Protein AF-A0A803NI85-F1 (afdb_monomer_lite)

Structure (mmCIF, N/CA/C/O backbone):
data_AF-A0A803NI85-F1
#
_entry.id   AF-A0A803NI85-F1
#
loop_
_atom_site.group_PDB
_atom_site.id
_atom_site.type_symbol
_atom_site.label_atom_id
_atom_site.label_alt_id
_atom_site.label_comp_id
_atom_site.label_asym_id
_atom_site.label_entity_id
_atom_site.label_seq_id
_atom_site.pdbx_PDB_ins_code
_atom_site.Cartn_x
_atom_site.Cartn_y
_atom_site.Cartn_z
_atom_site.occupancy
_atom_site.B_iso_or_equiv
_atom_site.auth_seq_id
_atom_site.auth_comp_id
_atom_site.auth_asym_id
_atom_site.auth_atom_id
_atom_site.pdbx_PDB_model_num
ATOM 1 N N . MET A 1 1 ? 15.803 -35.748 36.616 1.00 41.09 1 MET A N 1
ATOM 2 C CA . MET A 1 1 ? 15.964 -34.467 37.336 1.00 41.09 1 MET A CA 1
ATOM 3 C C . MET A 1 1 ? 15.302 -33.374 36.490 1.00 41.09 1 MET A C 1
ATOM 5 O O . MET A 1 1 ? 15.979 -32.484 36.015 1.00 41.09 1 MET A O 1
ATOM 9 N N . GLU A 1 2 ? 13.991 -33.491 36.227 1.00 35.94 2 GLU A N 1
ATOM 10 C CA . GLU A 1 2 ? 13.275 -32.650 35.236 1.00 35.94 2 GLU A CA 1
ATOM 11 C C . GLU A 1 2 ? 11.856 -32.237 35.682 1.00 35.94 2 GLU A C 1
ATOM 13 O O . GLU A 1 2 ? 11.113 -31.629 34.923 1.00 35.94 2 GLU A O 1
ATOM 18 N N . SER A 1 3 ? 11.454 -32.510 36.928 1.00 41.66 3 SER A N 1
ATOM 19 C CA . SER A 1 3 ? 10.069 -32.291 37.382 1.00 41.66 3 SER A CA 1
ATOM 20 C C . SER A 1 3 ? 9.834 -30.997 38.176 1.00 41.66 3 SER A C 1
ATOM 22 O O . SER A 1 3 ? 8.735 -30.800 38.678 1.00 41.66 3 SER A O 1
ATOM 24 N N . LEU A 1 4 ? 10.830 -30.109 38.305 1.00 40.72 4 LEU A N 1
ATOM 25 C CA . LEU A 1 4 ? 10.714 -28.868 39.100 1.00 40.72 4 LEU A CA 1
ATOM 26 C C . LEU A 1 4 ? 10.705 -27.574 38.266 1.00 40.72 4 LEU A C 1
ATOM 28 O O . LEU A 1 4 ? 10.367 -26.515 38.787 1.00 40.72 4 LEU A O 1
ATOM 32 N N . ILE A 1 5 ? 11.013 -27.645 36.968 1.00 39.47 5 ILE A N 1
ATOM 33 C CA . ILE A 1 5 ? 11.007 -26.472 36.071 1.00 39.47 5 ILE A CA 1
ATOM 34 C C . ILE A 1 5 ? 9.588 -26.191 35.533 1.00 39.47 5 ILE A C 1
ATOM 36 O O . ILE A 1 5 ? 9.234 -25.042 35.277 1.00 39.47 5 ILE A O 1
ATOM 40 N N . GLY A 1 6 ? 8.736 -27.221 35.452 1.00 38.50 6 GLY A N 1
ATOM 41 C CA . GLY A 1 6 ? 7.362 -27.112 34.947 1.00 38.50 6 GLY A CA 1
ATOM 42 C C . GLY A 1 6 ? 6.350 -26.441 35.889 1.00 38.50 6 GLY A C 1
ATOM 43 O O . GLY A 1 6 ? 5.364 -25.904 35.398 1.00 38.50 6 GLY A O 1
ATOM 44 N N . ASP A 1 7 ? 6.584 -26.425 37.209 1.00 40.12 7 ASP A N 1
ATOM 45 C CA . ASP A 1 7 ? 5.647 -25.843 38.201 1.00 40.12 7 ASP A CA 1
ATOM 46 C C . ASP A 1 7 ? 5.966 -24.373 38.554 1.00 40.12 7 ASP A C 1
ATOM 48 O O . ASP A 1 7 ? 5.108 -23.611 38.998 1.00 40.12 7 ASP A O 1
ATOM 52 N N . MET A 1 8 ? 7.205 -23.933 38.314 1.00 32.25 8 MET A N 1
ATOM 53 C CA . MET A 1 8 ? 7.635 -22.545 38.541 1.00 32.25 8 MET A CA 1
ATOM 54 C C . MET A 1 8 ? 7.229 -21.614 37.389 1.00 32.25 8 MET A C 1
ATOM 56 O O . MET A 1 8 ? 6.964 -20.435 37.611 1.00 32.25 8 MET A O 1
ATOM 60 N N . SER A 1 9 ? 7.143 -22.133 36.160 1.00 36.56 9 SER A N 1
ATOM 61 C CA . SER A 1 9 ? 6.760 -21.346 34.979 1.00 36.56 9 SER A CA 1
ATOM 62 C C . SER A 1 9 ? 5.251 -21.060 34.940 1.00 36.56 9 SER A C 1
ATOM 64 O O . SER A 1 9 ? 4.828 -19.949 34.629 1.00 36.56 9 SER A O 1
ATOM 66 N N . SER A 1 10 ? 4.427 -22.017 35.367 1.00 33.09 10 SER A N 1
ATOM 67 C CA . SER A 1 10 ? 2.965 -21.885 35.432 1.00 33.09 10 SER A CA 1
ATOM 68 C C . SER A 1 10 ? 2.487 -20.929 36.533 1.00 33.09 10 SER A C 1
ATOM 70 O O . SER A 1 10 ? 1.462 -20.271 36.360 1.00 33.09 10 SER A O 1
ATOM 72 N N . LYS A 1 11 ? 3.245 -20.767 37.626 1.00 31.42 11 LYS A N 1
ATOM 73 C CA . LYS A 1 11 ? 2.929 -19.803 38.700 1.00 31.42 11 LYS A CA 1
ATOM 74 C C . LYS A 1 11 ? 3.303 -18.357 38.359 1.00 31.42 11 LYS A C 1
ATOM 76 O O . LYS A 1 11 ? 2.566 -17.444 38.728 1.00 31.42 11 LYS A O 1
ATOM 81 N N . ILE A 1 12 ? 4.390 -18.140 37.613 1.00 35.44 12 ILE A N 1
ATOM 82 C CA . ILE A 1 12 ? 4.799 -16.795 37.164 1.00 35.44 12 ILE A CA 1
ATOM 83 C C . ILE A 1 12 ? 3.792 -16.248 36.139 1.00 35.44 12 ILE A C 1
ATOM 85 O O . ILE A 1 12 ? 3.354 -15.105 36.255 1.00 35.44 12 ILE A O 1
ATOM 89 N N . VAL A 1 13 ? 3.331 -17.098 35.212 1.00 39.50 13 VAL A N 1
ATOM 90 C CA . VAL A 1 13 ? 2.344 -16.714 34.188 1.00 39.50 13 VAL A CA 1
ATOM 91 C C . VAL A 1 13 ? 0.986 -16.350 34.799 1.00 39.50 13 VAL A C 1
ATOM 93 O O . VAL A 1 13 ? 0.325 -15.444 34.300 1.00 39.50 13 VAL A O 1
ATOM 96 N N . LEU A 1 14 ? 0.558 -17.002 35.886 1.00 31.94 14 LEU A N 1
ATOM 97 C CA . LEU A 1 14 ? -0.718 -16.681 36.540 1.00 31.94 14 LEU A CA 1
ATOM 98 C C . LEU A 1 14 ? -0.670 -15.341 37.300 1.00 31.94 14 LEU A C 1
ATOM 100 O O . LEU A 1 14 ? -1.612 -14.561 37.191 1.00 31.94 14 LEU A O 1
ATOM 104 N N . SER A 1 15 ? 0.441 -15.016 37.971 1.00 31.41 15 SER A N 1
ATOM 105 C CA . SER A 1 15 ? 0.588 -13.752 38.716 1.00 31.41 15 SER A CA 1
ATOM 106 C C . SER A 1 15 ? 0.716 -12.518 37.806 1.00 31.41 15 SER A C 1
ATOM 108 O O . SER A 1 15 ? 0.146 -11.466 38.103 1.00 31.41 15 SER A O 1
ATOM 110 N N . GLU A 1 16 ? 1.396 -12.627 36.658 1.00 38.44 16 GLU A N 1
ATOM 111 C CA . GLU A 1 16 ? 1.433 -11.537 35.666 1.00 38.44 16 GLU A CA 1
ATOM 112 C C . GLU A 1 16 ? 0.094 -11.352 34.945 1.00 38.44 16 GLU A C 1
ATOM 114 O O . GLU A 1 16 ? -0.285 -10.220 34.635 1.00 38.44 16 GLU A O 1
ATOM 119 N N . LYS A 1 17 ? -0.665 -12.436 34.740 1.00 35.78 17 LYS A N 1
ATOM 120 C CA . LYS A 1 17 ? -2.009 -12.380 34.151 1.00 35.78 17 LYS A CA 1
ATOM 121 C C . LYS A 1 17 ? -2.997 -11.642 35.060 1.00 35.78 17 LYS A C 1
ATOM 123 O O . LYS A 1 17 ? -3.832 -10.892 34.561 1.00 35.78 17 LYS A O 1
ATOM 128 N N . GLU A 1 18 ? -2.855 -11.782 36.378 1.00 36.41 18 GLU A N 1
ATOM 129 C CA . GLU A 1 18 ? -3.656 -11.044 37.362 1.00 36.41 18 GLU A CA 1
ATOM 130 C C . GLU A 1 18 ? -3.238 -9.569 37.470 1.00 36.41 18 GLU A C 1
ATOM 132 O O . GLU A 1 18 ? -4.100 -8.699 37.575 1.00 36.41 18 GLU A O 1
ATOM 137 N N . ARG A 1 19 ? -1.943 -9.244 37.335 1.00 37.72 19 ARG A N 1
ATOM 138 C CA . ARG A 1 19 ? -1.474 -7.842 37.312 1.00 37.72 19 ARG A CA 1
ATOM 139 C C . ARG A 1 19 ? -1.870 -7.101 36.035 1.00 37.72 19 ARG A C 1
ATOM 141 O O . ARG A 1 19 ? -2.205 -5.924 36.109 1.00 37.72 19 ARG A O 1
ATOM 148 N N . ALA A 1 20 ? -1.877 -7.773 34.884 1.00 40.03 20 ALA A N 1
ATOM 149 C CA . ALA A 1 20 ? -2.353 -7.186 33.632 1.00 40.03 20 ALA A CA 1
ATOM 150 C C . ALA A 1 20 ? -3.878 -6.988 33.633 1.00 40.03 20 ALA A C 1
ATOM 152 O O . ALA A 1 20 ? -4.360 -5.980 33.123 1.00 40.03 20 ALA A O 1
ATOM 153 N N . ALA A 1 21 ? -4.634 -7.897 34.259 1.00 40.31 21 ALA A N 1
ATOM 154 C CA . ALA A 1 21 ? -6.074 -7.726 34.443 1.00 40.31 21 ALA A CA 1
ATOM 155 C C . ALA A 1 21 ? -6.395 -6.547 35.377 1.00 40.31 21 ALA A C 1
ATOM 157 O O . ALA A 1 21 ? -7.302 -5.776 35.084 1.00 40.31 21 ALA A O 1
ATOM 158 N N . HIS A 1 22 ? -5.606 -6.351 36.440 1.00 34.75 22 HIS A N 1
ATOM 159 C CA . HIS A 1 22 ? -5.818 -5.266 37.402 1.00 34.75 22 HIS A CA 1
ATOM 160 C C . HIS A 1 22 ? -5.394 -3.874 36.891 1.00 34.75 22 HIS A C 1
ATOM 162 O O . HIS A 1 22 ? -5.792 -2.865 37.471 1.00 34.75 22 HIS A O 1
ATOM 168 N N . VAL A 1 23 ? -4.590 -3.806 35.820 1.00 38.66 23 VAL A N 1
ATOM 169 C CA . VAL A 1 23 ? -4.169 -2.548 35.165 1.00 38.66 23 VAL A CA 1
ATOM 170 C C . VAL A 1 23 ? -5.059 -2.193 33.960 1.00 38.66 23 VAL A C 1
ATOM 172 O O . VAL A 1 23 ? -5.030 -1.058 33.498 1.00 38.66 23 VAL A O 1
ATOM 175 N N . LEU A 1 24 ? -5.885 -3.122 33.463 1.00 38.12 24 LEU A N 1
ATOM 176 C CA . LEU A 1 24 ? -6.777 -2.892 32.313 1.00 38.12 24 LEU A CA 1
ATOM 177 C C . LEU A 1 24 ? -8.257 -2.718 32.686 1.00 38.12 24 LEU A C 1
ATOM 179 O O . LEU A 1 24 ? -9.083 -2.447 31.817 1.00 38.12 24 LEU A O 1
ATOM 183 N N . THR A 1 25 ? -8.608 -2.824 33.964 1.00 33.00 25 THR A N 1
ATOM 184 C CA . THR A 1 25 ? -9.937 -2.478 34.479 1.00 33.00 25 THR A CA 1
ATOM 185 C C . THR A 1 25 ? -10.045 -0.983 34.758 1.00 33.00 25 THR A C 1
ATOM 187 O O . THR A 1 25 ? -10.022 -0.588 35.912 1.00 33.00 25 THR A O 1
ATOM 190 N N . GLU A 1 26 ? -10.118 -0.165 33.709 1.00 35.69 26 GLU A N 1
ATOM 191 C CA . GLU A 1 26 ? -10.858 1.112 33.693 1.00 35.69 26 GLU A CA 1
ATOM 192 C C . GLU A 1 26 ? -10.666 1.790 32.331 1.00 35.69 26 GLU A C 1
ATOM 194 O O . GLU A 1 26 ? -9.946 2.771 32.168 1.00 35.69 26 GLU A O 1
ATOM 199 N N . THR A 1 27 ? -11.321 1.260 31.305 1.00 36.22 27 THR A N 1
ATOM 200 C CA . THR A 1 27 ? -11.738 2.103 30.186 1.00 36.22 27 THR A CA 1
ATOM 201 C C . THR A 1 27 ? -13.221 1.879 29.979 1.00 36.22 27 THR A C 1
ATOM 203 O O . THR A 1 27 ? -13.663 0.821 29.537 1.00 36.22 27 THR A O 1
ATOM 206 N N . ASP A 1 28 ? -13.994 2.878 30.402 1.00 28.98 28 ASP A N 1
ATOM 207 C CA . ASP A 1 28 ? -15.444 2.955 30.273 1.00 28.98 28 ASP A CA 1
ATOM 208 C C . ASP A 1 28 ? -15.858 2.842 28.797 1.00 28.98 28 ASP A C 1
ATOM 210 O O . ASP A 1 28 ? -16.045 3.831 28.086 1.00 28.98 28 ASP A O 1
ATOM 214 N N . LEU A 1 29 ? -16.040 1.610 28.322 1.00 41.50 29 LEU A N 1
ATOM 215 C CA . LEU A 1 29 ? -16.715 1.325 27.064 1.00 41.50 29 LEU A CA 1
ATOM 216 C C . LEU A 1 29 ? -18.214 1.589 27.255 1.00 41.50 29 LEU A C 1
ATOM 218 O O . LEU A 1 29 ? -19.007 0.680 27.501 1.00 41.50 29 LEU A O 1
ATOM 222 N N . ARG A 1 30 ? -18.631 2.855 27.131 1.00 32.91 30 ARG A N 1
ATOM 223 C CA . ARG A 1 30 ? -20.049 3.190 26.945 1.00 32.91 30 ARG A CA 1
ATOM 224 C C . ARG A 1 30 ? -20.471 2.774 25.539 1.00 32.91 30 ARG A C 1
ATOM 226 O O . ARG A 1 30 ? -20.326 3.520 24.575 1.00 32.91 30 ARG A O 1
ATOM 233 N N . ALA A 1 31 ? -20.999 1.559 25.446 1.00 35.50 31 ALA A N 1
ATOM 234 C CA . ALA A 1 31 ? -21.615 1.022 24.246 1.00 35.50 31 ALA A CA 1
ATOM 235 C C . ALA A 1 31 ? -22.803 1.902 23.813 1.00 35.50 31 ALA A C 1
ATOM 237 O O . ALA A 1 31 ? -23.819 1.988 24.503 1.00 35.50 31 ALA A O 1
ATOM 238 N N . SER A 1 32 ? -22.676 2.550 22.654 1.00 32.78 32 SER A N 1
ATOM 239 C CA . SER A 1 32 ? -23.809 3.103 21.911 1.00 32.78 32 SER A CA 1
ATOM 240 C C . SER A 1 32 ? -24.375 2.003 21.013 1.00 32.78 32 SER A C 1
ATOM 242 O O . SER A 1 32 ? -23.626 1.242 20.402 1.00 32.78 32 SER A O 1
ATOM 244 N N . SER A 1 33 ? -25.700 1.885 20.985 1.00 34.19 33 SER A N 1
ATOM 245 C CA . SER A 1 33 ? -26.505 0.727 20.581 1.00 34.19 33 SER A CA 1
ATOM 246 C C . SER A 1 33 ? -26.430 0.351 19.092 1.00 34.19 33 SER A C 1
ATOM 248 O O . SER A 1 33 ? -27.426 0.404 18.370 1.00 34.19 33 SER A O 1
ATOM 250 N N . THR A 1 34 ? -25.272 -0.088 18.618 1.00 39.38 34 THR A N 1
ATOM 251 C CA . THR A 1 34 ? -25.132 -0.726 17.303 1.00 39.38 34 THR A CA 1
ATOM 252 C C . THR A 1 34 ? -24.187 -1.910 17.455 1.00 39.38 34 THR A C 1
ATOM 254 O O . THR A 1 34 ? -23.198 -1.803 18.168 1.00 39.38 34 THR A O 1
ATOM 257 N N . HIS A 1 35 ? -24.541 -3.052 16.861 1.00 40.69 35 HIS A N 1
ATOM 258 C CA . HIS A 1 35 ? -23.903 -4.371 16.999 1.00 40.69 35 HIS A CA 1
ATOM 259 C C . HIS A 1 35 ? -22.441 -4.399 16.484 1.00 40.69 35 HIS A C 1
ATOM 261 O O . HIS A 1 35 ? -22.120 -5.073 15.510 1.00 40.69 35 HIS A O 1
ATOM 267 N N . SER A 1 36 ? -21.538 -3.662 17.125 1.00 51.44 36 SER A N 1
ATOM 268 C CA . SER A 1 36 ? -20.104 -3.686 16.844 1.00 51.44 36 SER A CA 1
ATOM 269 C C . SER A 1 36 ? -19.448 -4.714 17.762 1.00 51.44 36 SER A C 1
ATOM 271 O O . SER A 1 36 ? -19.388 -4.523 18.976 1.00 51.44 36 SER A O 1
ATOM 273 N N . GLN A 1 37 ? -19.002 -5.837 17.197 1.00 56.56 37 GLN A N 1
ATOM 274 C CA . GLN A 1 37 ? -18.227 -6.840 17.932 1.00 56.56 37 GLN A CA 1
ATOM 275 C C . GLN A 1 37 ? -16.770 -6.370 18.009 1.00 56.56 37 GLN A C 1
ATOM 277 O O . GLN A 1 37 ? -16.134 -6.156 16.980 1.00 56.56 37 GLN A O 1
ATOM 282 N N . PHE A 1 38 ? -16.253 -6.192 19.224 1.00 57.34 38 PHE A N 1
ATOM 283 C CA . PHE A 1 38 ? -14.862 -5.811 19.468 1.00 57.34 38 PHE A CA 1
ATOM 284 C C . PHE A 1 38 ? -14.028 -7.054 19.795 1.00 57.34 38 PHE A C 1
ATOM 286 O O . PHE A 1 38 ? -14.433 -7.871 20.622 1.00 57.34 38 PHE A O 1
ATOM 293 N N . PHE A 1 39 ? -12.847 -7.177 19.185 1.00 61.94 39 PHE A N 1
ATOM 294 C CA . PHE A 1 39 ? -11.887 -8.245 19.474 1.00 61.94 39 PHE A CA 1
ATOM 295 C C . PHE A 1 39 ? -10.630 -7.659 20.121 1.00 61.94 39 PHE A C 1
ATOM 297 O O . PHE A 1 39 ? -10.035 -6.718 19.600 1.00 61.94 39 PHE A O 1
ATOM 304 N N . LEU A 1 40 ? -10.210 -8.231 21.252 1.00 59.03 40 LEU A N 1
ATOM 305 C CA . LEU A 1 40 ? -8.928 -7.913 21.876 1.00 59.03 40 LEU A CA 1
ATOM 306 C C . LEU A 1 40 ? -7.857 -8.848 21.318 1.00 59.03 40 LEU A C 1
ATOM 308 O O . LEU A 1 40 ? -7.979 -10.069 21.404 1.00 59.03 40 LEU A O 1
ATOM 312 N N . VAL A 1 41 ? -6.803 -8.265 20.756 1.00 63.31 41 VAL A N 1
ATOM 313 C CA . VAL A 1 41 ? -5.688 -9.002 20.158 1.00 63.31 41 VAL A CA 1
ATOM 314 C C . VAL A 1 41 ? -4.464 -8.860 21.054 1.00 63.31 41 VAL A C 1
ATOM 316 O O . VAL A 1 41 ? -4.129 -7.760 21.499 1.00 63.31 41 VAL A O 1
ATOM 319 N N . ALA A 1 42 ? -3.771 -9.972 21.305 1.00 71.00 42 ALA A N 1
ATOM 320 C CA . ALA A 1 42 ? -2.502 -9.957 22.018 1.00 71.00 42 ALA A CA 1
ATOM 321 C C . ALA A 1 42 ? -1.469 -9.076 21.293 1.00 71.00 42 ALA A C 1
ATOM 323 O O . ALA A 1 42 ? -1.366 -9.079 20.066 1.00 71.00 42 ALA A O 1
ATOM 324 N N . ARG A 1 43 ? -0.641 -8.351 22.054 1.00 66.81 43 ARG A N 1
ATOM 325 C CA . ARG A 1 43 ? 0.367 -7.429 21.498 1.00 66.81 43 ARG A CA 1
ATOM 326 C C . ARG A 1 43 ? 1.294 -8.101 20.475 1.00 66.81 43 ARG A C 1
ATOM 328 O O . ARG A 1 43 ? 1.671 -7.465 19.497 1.00 66.81 43 ARG A O 1
ATOM 335 N N . CYS A 1 44 ? 1.626 -9.372 20.696 1.00 65.38 44 CYS A N 1
ATOM 336 C CA . CYS A 1 44 ? 2.508 -10.173 19.846 1.00 65.38 44 CYS A CA 1
ATOM 337 C C . CYS A 1 44 ? 1.892 -10.495 18.473 1.00 65.38 44 CYS A C 1
ATOM 339 O O . CYS A 1 44 ? 2.614 -10.619 17.492 1.00 65.38 44 CYS A O 1
ATOM 341 N N . ASP A 1 45 ? 0.563 -10.589 18.394 1.00 74.12 45 ASP A N 1
ATOM 342 C CA . ASP A 1 45 ? -0.173 -10.916 17.168 1.00 74.12 45 ASP A CA 1
ATOM 343 C C . ASP A 1 45 ? -0.595 -9.678 16.371 1.00 74.12 45 ASP A C 1
ATOM 345 O O . ASP A 1 45 ? -1.006 -9.786 15.216 1.00 74.12 45 ASP A O 1
ATOM 349 N N . LYS A 1 46 ? -0.471 -8.490 16.971 1.00 74.81 46 LYS A N 1
ATOM 350 C CA . LYS A 1 46 ? -0.917 -7.227 16.383 1.00 74.81 46 LYS A CA 1
ATOM 351 C C . LYS A 1 46 ? -0.248 -6.930 15.041 1.00 74.81 46 LYS A C 1
ATOM 353 O O . LYS A 1 46 ? -0.940 -6.560 14.103 1.00 74.81 46 LYS A O 1
ATOM 358 N N . LEU A 1 47 ? 1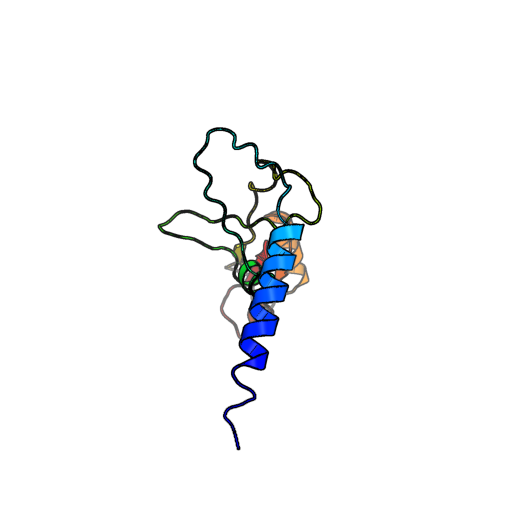.072 -7.107 14.944 1.00 78.31 47 LEU A N 1
ATOM 359 C CA . LEU A 1 47 ? 1.810 -6.849 13.700 1.00 78.31 47 LEU A CA 1
ATOM 360 C C . LEU A 1 47 ? 1.337 -7.769 12.576 1.00 78.31 47 LEU A C 1
ATOM 362 O O . LEU A 1 47 ? 1.016 -7.294 11.497 1.00 78.31 47 LEU A O 1
ATOM 366 N N . ARG A 1 48 ? 1.184 -9.064 12.869 1.00 79.75 48 ARG A N 1
ATOM 367 C CA . ARG A 1 48 ? 0.706 -10.052 11.898 1.00 79.75 48 ARG A CA 1
ATOM 368 C C . ARG A 1 48 ? -0.702 -9.738 11.393 1.00 79.75 48 ARG A C 1
ATOM 370 O O . ARG A 1 48 ? -0.989 -9.951 10.220 1.00 79.75 48 ARG A O 1
ATOM 377 N N . LEU A 1 49 ? -1.580 -9.243 12.267 1.00 80.25 49 LEU A N 1
ATOM 378 C CA . LEU A 1 49 ? -2.911 -8.809 11.849 1.00 80.25 49 LEU A CA 1
ATOM 379 C C . LEU A 1 49 ? -2.855 -7.541 10.992 1.00 80.25 49 LEU A C 1
ATOM 381 O O . LEU A 1 49 ? -3.478 -7.516 9.942 1.00 80.25 49 LEU A O 1
ATOM 385 N N . LEU A 1 50 ? -2.093 -6.519 11.379 1.00 78.75 50 LEU A N 1
ATOM 386 C CA . LEU A 1 50 ? -1.996 -5.279 10.595 1.00 78.75 50 LEU A CA 1
ATOM 387 C C . LEU A 1 50 ? -1.314 -5.495 9.228 1.00 78.75 50 LEU A C 1
ATOM 389 O O . LEU A 1 50 ? -1.703 -4.911 8.219 1.00 78.75 50 LEU A O 1
ATOM 393 N N . GLU A 1 51 ? -0.312 -6.371 9.159 1.00 79.25 51 GLU A N 1
ATOM 394 C CA . GLU A 1 51 ? 0.364 -6.704 7.901 1.00 79.25 51 GLU A CA 1
ATOM 395 C C . GLU A 1 51 ? -0.538 -7.478 6.932 1.00 79.25 51 GLU A C 1
ATOM 397 O O . GLU A 1 51 ? -0.410 -7.295 5.722 1.00 79.25 51 GLU A O 1
ATOM 402 N N . GLY A 1 52 ? -1.452 -8.304 7.453 1.00 81.62 52 GLY A N 1
ATOM 403 C CA . GLY A 1 52 ? -2.347 -9.154 6.664 1.00 81.62 52 GLY A CA 1
ATOM 404 C C . GLY A 1 52 ? -3.638 -8.491 6.175 1.00 81.62 52 GLY A C 1
ATOM 405 O O . GLY A 1 52 ? -4.493 -9.185 5.629 1.00 81.62 52 GLY A O 1
ATOM 406 N N . GLU A 1 53 ? -3.807 -7.182 6.368 1.00 79.06 53 GLU A N 1
ATOM 407 C CA . GLU A 1 53 ? -4.952 -6.450 5.820 1.00 79.06 53 GLU A CA 1
ATOM 408 C C . GLU A 1 53 ? -4.999 -6.508 4.278 1.00 79.06 53 GLU A C 1
ATOM 410 O O . GLU A 1 53 ?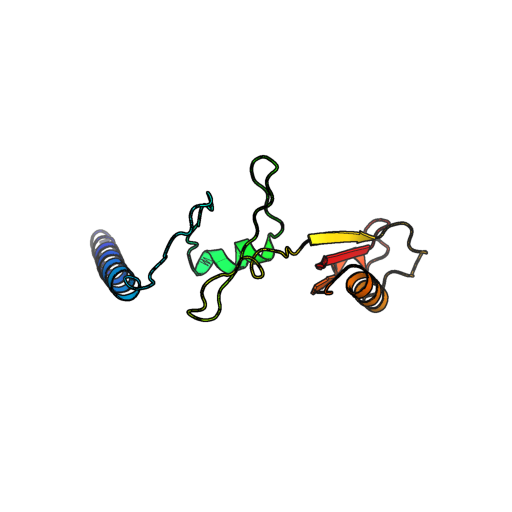 -3.951 -6.488 3.619 1.00 79.06 53 GLU A O 1
ATOM 415 N N . PRO A 1 54 ? -6.201 -6.560 3.672 1.00 85.62 54 PRO A N 1
ATOM 416 C CA . PRO A 1 54 ? -7.525 -6.488 4.299 1.00 85.62 54 PRO A CA 1
ATOM 417 C C . PRO A 1 54 ? -8.053 -7.849 4.784 1.00 85.62 54 PRO A C 1
ATOM 419 O O . PRO A 1 54 ? -7.959 -8.862 4.088 1.00 85.62 54 PRO A O 1
ATOM 422 N N . TRP A 1 55 ? -8.712 -7.862 5.946 1.00 84.50 55 TRP A N 1
ATOM 423 C CA . TRP A 1 55 ? -9.380 -9.056 6.471 1.00 84.50 55 TRP A CA 1
ATOM 424 C C . TRP A 1 55 ? -10.860 -9.065 6.113 1.00 84.50 55 TRP A C 1
ATOM 426 O O . TRP A 1 55 ? -11.544 -8.045 6.179 1.00 84.50 55 TRP A O 1
ATOM 436 N N . HIS A 1 56 ? -11.382 -10.241 5.786 1.00 82.25 56 HIS A N 1
ATOM 437 C CA . HIS A 1 56 ? -12.811 -10.444 5.606 1.00 82.25 56 HIS A CA 1
ATOM 438 C C . HIS A 1 56 ? -13.255 -11.702 6.344 1.00 82.25 56 HIS A C 1
ATOM 440 O O . HIS A 1 56 ? -12.521 -12.686 6.433 1.00 82.25 56 HIS A O 1
ATOM 446 N N . TYR A 1 57 ? -14.480 -11.679 6.850 1.00 82.31 57 TYR A N 1
ATOM 447 C CA . TYR A 1 57 ? -15.140 -12.847 7.412 1.00 82.31 57 TYR A CA 1
ATOM 448 C C . TYR A 1 57 ? -16.582 -12.876 6.926 1.00 82.31 57 TYR A C 1
ATOM 450 O O . TYR A 1 57 ? -17.310 -11.899 7.075 1.00 82.31 57 TYR A O 1
ATOM 458 N N . ASN A 1 58 ? -16.999 -13.993 6.329 1.00 87.31 58 ASN A N 1
ATOM 459 C CA . ASN A 1 58 ? -18.362 -14.174 5.825 1.00 87.31 58 ASN A CA 1
ATOM 460 C C . ASN A 1 58 ? -18.836 -13.034 4.891 1.00 87.31 58 ASN A C 1
ATOM 462 O O . ASN A 1 58 ? -19.945 -12.531 5.031 1.00 87.31 58 ASN A O 1
ATOM 466 N N . ASN A 1 59 ? -17.977 -12.596 3.962 1.00 82.81 59 ASN A N 1
ATOM 467 C CA . ASN A 1 59 ? -18.203 -11.457 3.052 1.00 82.81 59 ASN A CA 1
ATOM 468 C C . ASN A 1 59 ? -18.349 -10.078 3.724 1.00 82.81 59 ASN A C 1
ATOM 470 O O . ASN A 1 59 ? -18.656 -9.103 3.041 1.00 82.81 59 ASN A O 1
ATOM 474 N N . TYR A 1 60 ? -18.089 -9.968 5.027 1.00 81.50 60 TYR A N 1
ATOM 475 C CA . TYR A 1 60 ? -17.983 -8.690 5.725 1.00 81.50 60 TYR A CA 1
ATOM 476 C C . TYR A 1 60 ? -16.516 -8.289 5.851 1.00 81.50 60 TYR A C 1
ATOM 478 O O . TYR A 1 60 ? -15.679 -9.090 6.275 1.00 81.50 60 TYR A O 1
ATOM 486 N N . LEU A 1 61 ? -16.210 -7.047 5.476 1.00 83.50 61 LEU A N 1
ATOM 487 C CA . LEU A 1 61 ? -14.893 -6.452 5.669 1.00 83.50 61 LEU A CA 1
ATOM 488 C C . LEU A 1 61 ? -14.676 -6.167 7.158 1.00 83.50 61 LEU A C 1
ATOM 490 O O . LEU A 1 61 ? -15.548 -5.599 7.818 1.00 83.50 61 LEU A O 1
ATOM 494 N N . ILE A 1 62 ? -13.512 -6.547 7.673 1.00 83.88 62 ILE A N 1
ATOM 495 C CA . ILE A 1 62 ? -13.098 -6.238 9.038 1.00 83.88 62 ILE A CA 1
ATOM 496 C C . ILE A 1 62 ? -12.119 -5.070 8.971 1.00 83.88 62 ILE A C 1
ATOM 498 O O . ILE A 1 62 ? -11.051 -5.190 8.373 1.00 83.88 62 ILE A O 1
ATOM 502 N N . VAL A 1 63 ? -12.484 -3.956 9.602 1.00 82.62 63 VAL A N 1
ATOM 503 C CA . VAL A 1 63 ? -11.601 -2.798 9.772 1.00 82.62 63 VAL A CA 1
ATOM 504 C C . VAL A 1 63 ? -10.893 -2.927 11.113 1.00 82.62 63 VAL A C 1
ATOM 506 O O . VAL A 1 63 ? -11.548 -3.059 12.150 1.00 82.62 63 VAL A O 1
ATOM 509 N N . LEU A 1 64 ? -9.561 -2.915 11.100 1.00 79.38 64 LEU A N 1
ATOM 510 C CA . LEU A 1 64 ? -8.764 -2.930 12.319 1.00 79.38 64 LEU A CA 1
ATOM 511 C C . LEU A 1 64 ? -8.301 -1.508 12.621 1.00 79.38 64 LEU A C 1
ATOM 513 O O . LEU A 1 64 ? -7.735 -0.825 11.777 1.00 79.38 64 LEU A O 1
ATOM 517 N N . HIS A 1 65 ? -8.510 -1.074 13.859 1.00 78.56 65 HIS A N 1
ATOM 518 C CA . HIS A 1 65 ? -7.983 0.191 14.347 1.00 78.56 65 HIS A CA 1
ATOM 519 C C . HIS A 1 65 ? -7.088 -0.067 15.553 1.00 78.56 65 HIS A C 1
ATOM 521 O O . HIS A 1 65 ? -7.454 -0.776 16.492 1.00 78.56 65 HIS A O 1
ATOM 527 N N . SER A 1 66 ? -5.891 0.511 15.520 1.00 74.44 66 SER A N 1
ATOM 528 C CA . SER A 1 66 ? -4.921 0.448 16.604 1.00 74.44 66 SER A CA 1
ATOM 529 C C . SER A 1 66 ? -4.868 1.809 17.308 1.00 74.44 66 SER A C 1
ATOM 531 O O . SER A 1 66 ? -4.072 2.654 16.892 1.00 74.44 66 SER A O 1
ATOM 533 N N . PRO A 1 67 ? -5.633 2.025 18.390 1.00 70.38 67 PRO A N 1
ATOM 534 C CA . PRO A 1 67 ? -5.587 3.290 19.108 1.00 70.38 67 PRO A CA 1
ATOM 535 C C . PRO A 1 67 ? -4.216 3.467 19.778 1.00 70.38 67 PRO A C 1
ATOM 537 O O . PRO A 1 67 ? -3.728 2.585 20.489 1.00 70.38 67 PRO A O 1
ATOM 540 N N . THR A 1 68 ? -3.570 4.606 19.522 1.00 67.50 68 THR A N 1
ATOM 541 C CA . THR A 1 68 ? -2.243 4.950 20.073 1.00 67.50 68 THR A CA 1
ATOM 542 C C . THR A 1 68 ? -2.343 5.596 21.463 1.00 67.50 68 THR A C 1
ATOM 544 O O . THR A 1 68 ? -1.375 5.606 22.220 1.00 67.50 68 THR A O 1
ATOM 547 N N . VAL A 1 69 ? -3.521 6.120 21.816 1.00 68.00 69 VAL A N 1
ATOM 548 C CA . VAL A 1 69 ? -3.832 6.828 23.070 1.00 68.00 69 VAL A CA 1
ATOM 549 C C . VAL A 1 69 ? -5.158 6.279 23.617 1.00 68.00 69 VAL A C 1
ATOM 551 O O . VAL A 1 69 ? -5.890 5.618 22.883 1.00 68.00 69 VAL A O 1
ATOM 554 N N . LEU A 1 70 ? -5.490 6.574 24.879 1.00 63.91 70 LEU A N 1
ATOM 555 C CA . LEU A 1 70 ? -6.839 6.478 25.473 1.00 63.91 70 LEU A CA 1
ATOM 556 C C . LEU A 1 70 ? -7.855 7.400 24.756 1.00 63.91 70 LEU A C 1
ATOM 558 O O . LEU A 1 70 ? -8.547 8.201 25.376 1.00 63.91 70 LEU A O 1
ATOM 562 N N . HIS A 1 71 ? -7.895 7.352 23.429 1.00 65.19 71 HIS A N 1
ATOM 563 C CA . HIS A 1 71 ? -8.887 8.026 22.618 1.00 65.19 71 HIS A CA 1
ATOM 564 C C . HIS A 1 71 ? -10.047 7.059 22.395 1.00 65.19 71 HIS A C 1
ATOM 566 O O . HIS A 1 71 ? -9.842 5.878 22.106 1.00 65.19 71 HIS A O 1
ATOM 572 N N . ASN A 1 72 ? -11.271 7.563 22.521 1.00 69.69 72 ASN A N 1
ATOM 573 C CA . ASN A 1 72 ? -12.448 6.791 22.155 1.00 69.69 72 ASN A CA 1
ATOM 574 C C . ASN A 1 72 ? -12.439 6.574 20.644 1.00 69.69 72 ASN A C 1
ATOM 576 O O . ASN A 1 72 ? -12.385 7.544 19.891 1.00 69.69 72 ASN A O 1
ATOM 580 N N . VAL A 1 73 ? -12.492 5.316 20.214 1.00 73.19 73 VAL A N 1
ATOM 581 C CA . VAL A 1 73 ? -12.599 4.973 18.793 1.00 73.19 73 VAL A CA 1
ATOM 582 C C . VAL A 1 73 ? -13.914 5.539 18.266 1.00 73.19 73 VAL A C 1
ATOM 584 O O . VAL A 1 73 ? -14.998 5.184 18.738 1.00 73.19 73 VAL A O 1
ATOM 587 N N . SER A 1 74 ? -13.802 6.461 17.324 1.00 77.12 74 SER A N 1
ATOM 588 C CA . SER A 1 74 ? -14.913 7.101 16.636 1.00 77.12 74 SER A CA 1
ATOM 589 C C . SER A 1 74 ? -15.283 6.313 15.372 1.00 77.12 74 SER A C 1
ATOM 591 O O . SER A 1 74 ? -14.605 5.355 14.996 1.00 77.12 74 SER A O 1
ATOM 593 N N . LYS A 1 75 ? -16.393 6.657 14.710 1.00 74.25 75 LYS A N 1
ATOM 594 C CA . LYS A 1 75 ? -16.762 5.974 13.452 1.00 74.25 75 LYS A CA 1
ATOM 595 C C . LYS A 1 75 ? -15.814 6.361 12.321 1.00 74.25 75 LYS A C 1
ATOM 597 O O . LYS A 1 75 ? -15.581 5.575 11.411 1.00 74.25 75 LYS A O 1
ATOM 602 N N . GLU A 1 76 ? -15.277 7.564 12.408 1.00 77.19 76 GLU A N 1
ATOM 603 C CA . GLU A 1 76 ? -14.306 8.156 11.508 1.00 77.19 76 GLU A CA 1
ATOM 604 C C . GLU A 1 76 ? -12.994 7.353 11.519 1.00 77.19 76 GLU A C 1
ATOM 606 O O . GLU A 1 76 ? -12.396 7.157 10.464 1.00 77.19 76 GLU A O 1
ATOM 611 N N . ASP A 1 77 ? -12.626 6.787 12.674 1.00 75.00 77 ASP A N 1
ATOM 612 C CA . ASP A 1 77 ? -11.452 5.919 12.849 1.00 75.00 77 ASP A CA 1
ATOM 613 C C . ASP A 1 77 ? -11.606 4.525 12.207 1.00 75.00 77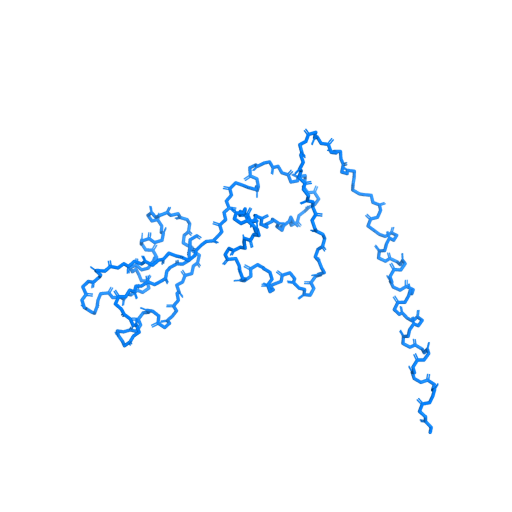 ASP A C 1
ATOM 615 O O . ASP A 1 77 ? -10.620 3.801 12.058 1.00 75.00 77 ASP A O 1
ATOM 619 N N . LEU A 1 78 ? -12.838 4.137 11.849 1.00 80.00 78 LEU A N 1
ATOM 620 C CA . LEU A 1 78 ? -13.204 2.828 11.288 1.00 80.00 78 LEU A CA 1
ATOM 621 C C . LEU A 1 78 ? -13.736 2.922 9.847 1.00 80.00 78 LEU A C 1
ATOM 623 O O . LEU A 1 78 ? -14.398 2.001 9.369 1.00 80.00 78 LEU A O 1
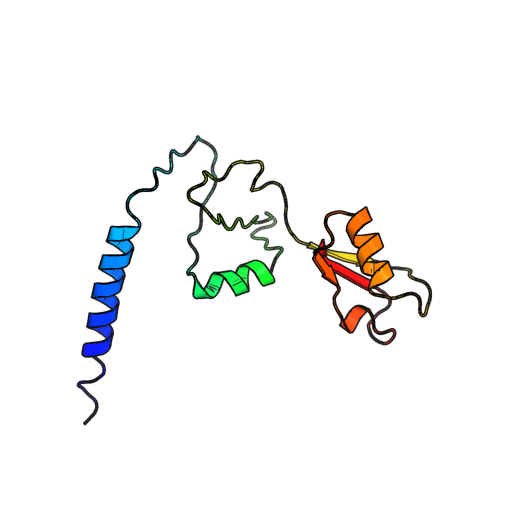ATOM 627 N N . ASN A 1 79 ? -13.484 4.038 9.161 1.00 84.31 79 ASN A N 1
ATOM 628 C CA . ASN A 1 79 ? -14.004 4.286 7.814 1.00 84.31 79 ASN A CA 1
ATOM 629 C C . ASN A 1 79 ? -13.002 3.967 6.688 1.00 84.31 79 ASN A C 1
ATOM 631 O O . ASN A 1 79 ? -13.353 4.022 5.512 1.00 84.31 79 ASN A O 1
ATOM 635 N N . THR A 1 80 ? -11.753 3.651 7.026 1.00 83.56 80 THR A N 1
ATOM 636 C CA . THR A 1 80 ? -10.693 3.351 6.057 1.00 83.56 80 THR A CA 1
ATOM 637 C C . THR A 1 80 ? -10.151 1.942 6.266 1.00 83.56 80 THR A C 1
ATOM 639 O O . THR A 1 80 ? -10.190 1.398 7.367 1.00 83.56 80 THR A O 1
ATOM 642 N N . VAL A 1 81 ? -9.667 1.324 5.190 1.00 87.69 81 VAL A N 1
ATOM 643 C CA . VAL A 1 81 ? -8.980 0.030 5.223 1.00 87.69 81 VAL A CA 1
ATOM 644 C C . VAL A 1 81 ? -7.850 0.055 4.207 1.00 87.69 81 VAL A C 1
ATOM 646 O O . VAL A 1 81 ? -8.001 0.648 3.140 1.00 87.69 81 VAL A O 1
ATOM 649 N N . GLN A 1 82 ? -6.748 -0.612 4.526 1.00 89.00 82 GLN A N 1
ATOM 650 C CA . GLN A 1 82 ? -5.634 -0.757 3.603 1.00 89.00 82 GLN A CA 1
ATOM 651 C C . GLN A 1 82 ? -5.890 -1.929 2.658 1.00 89.00 82 GLN A C 1
ATOM 653 O O . GLN A 1 82 ? -6.248 -3.028 3.095 1.00 89.00 82 GLN A O 1
ATOM 658 N N . ILE A 1 83 ? -5.701 -1.715 1.359 1.00 90.88 83 ILE A N 1
ATOM 659 C CA . ILE A 1 83 ? -5.926 -2.734 0.333 1.00 90.88 83 ILE A CA 1
ATOM 660 C C . ILE A 1 83 ? -4.789 -2.781 -0.684 1.00 90.88 83 ILE A C 1
ATOM 662 O O . ILE A 1 83 ? -4.174 -1.780 -1.042 1.00 90.88 83 ILE A O 1
ATOM 666 N N . TRP A 1 84 ? -4.541 -3.976 -1.214 1.00 92.25 84 TRP A N 1
ATOM 667 C CA . TRP A 1 84 ? -3.652 -4.157 -2.356 1.00 92.25 84 TRP A CA 1
ATOM 668 C C . TRP A 1 84 ? -4.424 -3.984 -3.663 1.00 92.25 84 TRP A C 1
ATOM 670 O O . TRP A 1 84 ? -5.316 -4.770 -3.984 1.00 92.25 84 TRP A O 1
ATOM 680 N N . VAL A 1 85 ? -4.029 -2.997 -4.459 1.00 93.25 85 VAL A N 1
ATOM 681 C CA . VAL A 1 85 ? -4.593 -2.702 -5.776 1.00 93.25 85 VAL A CA 1
ATOM 682 C C . VAL A 1 85 ? -3.631 -3.156 -6.868 1.00 93.25 85 VAL A C 1
ATOM 684 O O . VAL A 1 85 ? -2.425 -2.912 -6.811 1.00 93.25 85 VAL A O 1
ATOM 687 N N . GLN A 1 86 ? -4.162 -3.828 -7.890 1.00 93.81 86 GLN A N 1
ATOM 688 C CA . GLN A 1 86 ? -3.402 -4.224 -9.075 1.00 93.81 86 GLN A CA 1
ATOM 689 C C . GLN A 1 86 ? -3.663 -3.253 -10.226 1.00 93.81 86 GLN A C 1
ATOM 691 O O . GLN A 1 86 ? -4.788 -3.103 -10.699 1.00 93.81 86 GLN A O 1
ATOM 696 N N . VAL A 1 87 ? -2.599 -2.623 -10.711 1.00 92.81 87 VAL A N 1
ATOM 697 C CA . VAL A 1 87 ? -2.612 -1.702 -11.846 1.00 92.81 87 VAL A CA 1
ATOM 698 C C . VAL A 1 87 ? -2.165 -2.468 -13.085 1.00 92.81 87 VAL A C 1
ATOM 700 O O . VAL A 1 87 ? -1.017 -2.904 -13.193 1.00 92.81 87 VAL A O 1
ATOM 703 N N . HIS A 1 88 ? -3.093 -2.659 -14.018 1.00 91.50 88 HIS A N 1
ATOM 704 C CA . HIS A 1 88 ? -2.874 -3.421 -15.245 1.00 91.50 88 HIS A CA 1
ATOM 705 C C . HIS A 1 88 ? -2.633 -2.516 -16.454 1.00 91.50 88 HIS A C 1
ATOM 707 O O . HIS A 1 88 ? -2.923 -1.323 -16.426 1.00 91.50 88 HIS A O 1
ATOM 713 N N . ARG A 1 89 ? -2.170 -3.132 -17.554 1.00 88.38 89 ARG A N 1
ATOM 714 C CA . ARG A 1 89 ? -1.962 -2.479 -18.862 1.00 88.38 89 ARG A CA 1
ATOM 715 C C . ARG A 1 89 ? -0.950 -1.332 -18.810 1.00 88.38 89 ARG A C 1
ATOM 717 O O . ARG A 1 89 ? -1.065 -0.356 -19.545 1.00 88.38 89 ARG A O 1
ATOM 724 N N . LEU A 1 90 ? 0.049 -1.477 -17.948 1.00 87.88 90 LEU A N 1
ATOM 725 C CA . LEU A 1 90 ? 1.210 -0.606 -17.943 1.00 87.88 90 LEU A CA 1
ATOM 726 C C . LEU A 1 90 ? 2.096 -0.930 -19.157 1.00 87.88 90 LEU A C 1
ATOM 728 O O . LEU A 1 90 ? 2.269 -2.114 -19.467 1.00 87.88 90 LEU A O 1
ATOM 732 N N . PRO A 1 91 ? 2.626 0.080 -19.868 1.00 85.56 91 PRO A N 1
ATOM 733 C CA . PRO A 1 91 ? 3.611 -0.144 -20.918 1.00 85.56 91 PRO A CA 1
ATOM 734 C C . PRO A 1 91 ? 4.822 -0.946 -20.414 1.00 85.56 91 PRO A C 1
ATOM 736 O O . PRO A 1 91 ? 5.191 -0.879 -19.243 1.00 85.56 91 PRO A O 1
ATOM 739 N N . PHE A 1 92 ? 5.465 -1.696 -21.309 1.00 79.19 92 PHE A N 1
ATOM 740 C CA . PHE A 1 92 ? 6.678 -2.445 -20.973 1.00 79.19 92 PHE A CA 1
ATOM 741 C C . PHE A 1 92 ? 7.780 -1.498 -20.469 1.00 79.19 92 PHE A C 1
ATOM 743 O O . PHE A 1 92 ? 7.954 -0.417 -21.037 1.00 79.19 92 PHE A O 1
ATOM 750 N N . LEU A 1 93 ? 8.513 -1.894 -19.422 1.00 82.12 93 LEU A N 1
ATOM 751 C CA . LEU A 1 93 ? 9.549 -1.090 -18.745 1.00 82.12 93 LEU A CA 1
ATOM 752 C C . LEU A 1 93 ? 9.029 0.173 -18.041 1.00 82.12 93 LEU A C 1
ATOM 754 O O . LEU A 1 93 ? 9.826 1.011 -17.618 1.00 82.12 93 LEU A O 1
ATOM 758 N N . SER A 1 94 ? 7.711 0.341 -17.890 1.00 85.31 94 SER A N 1
ATOM 759 C CA . SER A 1 94 ? 7.150 1.499 -17.187 1.00 85.31 94 SER A CA 1
ATOM 760 C C . SER A 1 94 ? 6.943 1.258 -15.692 1.00 85.31 94 SER A C 1
ATOM 762 O O . SER A 1 94 ? 6.577 2.195 -14.973 1.00 85.31 94 SER A O 1
ATOM 764 N N . LYS A 1 95 ? 7.119 0.023 -15.204 1.00 90.19 95 LYS A N 1
ATOM 765 C CA . LYS A 1 95 ? 6.939 -0.287 -13.785 1.00 90.19 95 LYS A CA 1
ATOM 766 C C . LYS A 1 95 ? 8.070 0.349 -12.986 1.00 90.19 95 LYS A C 1
ATOM 768 O O . LYS A 1 95 ? 9.240 0.026 -13.141 1.00 90.19 95 LYS A O 1
ATOM 773 N N . SER A 1 96 ? 7.715 1.297 -12.131 1.00 93.19 96 SER A N 1
ATOM 774 C CA . SER A 1 96 ? 8.667 1.991 -11.269 1.00 93.19 96 SER A CA 1
ATOM 775 C C . SER A 1 96 ? 7.997 2.370 -9.959 1.00 93.19 96 SER A C 1
ATOM 777 O O . SER A 1 96 ? 6.782 2.574 -9.909 1.00 93.19 96 SER A O 1
ATOM 779 N N . ARG A 1 97 ? 8.792 2.525 -8.896 1.00 94.81 97 ARG A N 1
ATOM 780 C CA . ARG A 1 97 ? 8.287 3.005 -7.603 1.00 94.81 97 ARG A CA 1
ATOM 781 C C . ARG A 1 97 ? 7.677 4.405 -7.716 1.00 94.81 97 ARG A C 1
ATOM 783 O O . ARG A 1 97 ? 6.675 4.688 -7.075 1.00 94.81 97 ARG A O 1
ATOM 790 N N . ALA A 1 98 ? 8.227 5.256 -8.584 1.00 94.75 98 ALA A N 1
ATOM 791 C CA . ALA A 1 98 ? 7.671 6.580 -8.851 1.00 94.75 98 ALA A CA 1
ATOM 792 C C . ALA A 1 98 ? 6.264 6.506 -9.469 1.00 94.75 98 ALA A C 1
ATOM 794 O O . ALA A 1 98 ? 5.396 7.300 -9.113 1.00 94.75 98 ALA A O 1
ATOM 795 N N . LEU A 1 99 ? 6.025 5.548 -10.373 1.00 93.44 99 LEU A N 1
ATOM 796 C CA . LEU A 1 99 ? 4.691 5.298 -10.915 1.00 93.44 99 LEU A CA 1
ATOM 797 C C . LEU A 1 99 ? 3.754 4.711 -9.851 1.00 93.44 99 LEU A C 1
ATOM 799 O O . LEU A 1 99 ? 2.617 5.154 -9.757 1.00 93.44 99 LEU A O 1
ATOM 803 N N . ALA A 1 100 ? 4.233 3.758 -9.044 1.00 95.19 100 ALA A N 1
ATOM 804 C CA . ALA A 1 100 ? 3.463 3.168 -7.948 1.00 95.19 100 ALA A CA 1
ATOM 805 C C . ALA A 1 100 ? 2.971 4.230 -6.960 1.00 95.19 100 ALA A C 1
ATOM 807 O O . ALA A 1 100 ? 1.785 4.264 -6.657 1.00 95.19 100 ALA A O 1
ATOM 808 N N . CYS A 1 101 ? 3.868 5.127 -6.541 1.00 96.19 101 CYS A N 1
ATOM 809 C CA . CYS A 1 101 ? 3.554 6.240 -5.654 1.00 96.19 101 CYS A CA 1
ATOM 810 C C . CYS A 1 101 ? 2.487 7.154 -6.269 1.00 96.19 101 CYS A C 1
ATOM 812 O O . CYS A 1 101 ? 1.422 7.320 -5.689 1.00 96.19 101 CYS A O 1
ATOM 814 N N . LYS A 1 102 ? 2.702 7.637 -7.503 1.00 95.81 102 LYS A N 1
ATOM 815 C CA . LYS A 1 102 ? 1.734 8.510 -8.191 1.00 95.81 102 LYS A CA 1
ATOM 816 C C . LYS A 1 102 ? 0.356 7.872 -8.345 1.00 95.81 102 LYS A C 1
ATOM 818 O O . LYS A 1 102 ? -0.651 8.539 -8.155 1.00 95.81 102 LYS A O 1
ATOM 823 N N . VAL A 1 103 ? 0.304 6.596 -8.727 1.00 94.56 103 VAL A N 1
ATOM 824 C CA . VAL A 1 103 ? -0.972 5.887 -8.883 1.00 94.56 103 VAL A CA 1
ATOM 825 C C . VAL A 1 103 ? -1.625 5.643 -7.524 1.00 94.56 103 VAL A C 1
ATOM 827 O O . VAL A 1 103 ? -2.834 5.803 -7.411 1.00 94.56 103 VAL A O 1
ATOM 830 N N . GLY A 1 104 ? -0.840 5.303 -6.499 1.00 95.38 104 GLY A N 1
ATOM 831 C CA . GLY A 1 104 ? -1.321 5.160 -5.129 1.00 95.38 104 GLY A CA 1
ATOM 832 C C . GLY A 1 104 ? -1.954 6.449 -4.617 1.00 95.38 104 GLY A C 1
ATOM 833 O O . GLY A 1 104 ? -3.112 6.420 -4.230 1.00 95.38 104 GLY A O 1
ATOM 834 N N . GLU A 1 105 ? -1.253 7.578 -4.745 1.00 96.19 105 GLU A N 1
ATOM 835 C CA . GLU A 1 105 ? -1.731 8.921 -4.374 1.00 96.19 105 GLU A CA 1
ATOM 836 C C . GLU A 1 105 ? -2.984 9.364 -5.151 1.00 96.19 105 GLU A C 1
ATOM 838 O O . GLU A 1 105 ? -3.768 10.178 -4.667 1.00 96.19 105 GLU A O 1
ATOM 843 N N . TRP A 1 106 ? -3.191 8.858 -6.372 1.00 95.00 106 TRP A N 1
ATOM 844 C CA . TRP A 1 106 ? -4.414 9.126 -7.140 1.00 95.00 106 TRP A CA 1
ATOM 845 C C . TRP A 1 106 ? -5.613 8.303 -6.672 1.00 95.00 106 TRP A C 1
ATOM 847 O O . TRP A 1 106 ? -6.750 8.734 -6.855 1.00 95.00 106 TRP A O 1
ATOM 857 N N . ILE A 1 107 ? -5.373 7.111 -6.125 1.00 93.38 107 ILE A N 1
ATOM 858 C CA . ILE A 1 107 ? -6.423 6.204 -5.650 1.00 93.38 107 ILE A CA 1
ATOM 859 C C . ILE A 1 107 ? -6.759 6.489 -4.180 1.00 93.38 107 ILE A C 1
ATOM 861 O O . ILE A 1 107 ? -7.928 6.428 -3.802 1.00 93.38 107 ILE A O 1
ATOM 865 N N . GLY A 1 108 ? -5.754 6.802 -3.366 1.00 92.50 108 GLY A N 1
ATOM 866 C CA . GLY A 1 108 ? -5.859 6.983 -1.924 1.00 92.50 108 GLY A CA 1
ATOM 867 C C . GLY A 1 108 ? -4.536 7.439 -1.309 1.00 92.50 108 GLY A C 1
ATOM 868 O O . GLY A 1 108 ? -3.773 8.183 -1.920 1.00 92.50 108 GLY A O 1
ATOM 869 N N . GLU A 1 109 ? -4.264 7.006 -0.082 1.00 93.62 109 GLU A N 1
ATOM 870 C CA . GLU A 1 109 ? -2.986 7.260 0.581 1.00 93.62 109 GLU A CA 1
ATOM 871 C C . GLU A 1 109 ? -1.991 6.177 0.159 1.00 93.62 109 GLU A C 1
ATOM 873 O O . GLU A 1 109 ? -2.210 5.003 0.418 1.00 93.62 109 GLU A O 1
ATOM 878 N N . TYR A 1 110 ? -0.900 6.531 -0.523 1.00 95.12 110 TYR A N 1
ATOM 879 C CA . TYR A 1 110 ? 0.113 5.534 -0.873 1.00 95.12 110 TYR A CA 1
ATOM 880 C C . TYR A 1 110 ? 0.803 5.006 0.393 1.00 95.12 110 TYR A C 1
ATOM 882 O O . TYR A 1 110 ? 1.425 5.773 1.128 1.00 95.12 110 TYR A O 1
ATOM 890 N N . ILE A 1 111 ? 0.746 3.689 0.603 1.00 93.00 111 ILE A N 1
ATOM 891 C CA . ILE A 1 111 ? 1.371 3.023 1.752 1.00 93.00 111 ILE A CA 1
ATOM 892 C C . ILE A 1 111 ? 2.648 2.314 1.315 1.00 93.00 111 ILE A C 1
ATOM 894 O O . ILE A 1 111 ? 3.712 2.535 1.890 1.00 93.00 111 ILE A O 1
ATOM 898 N N . ASP A 1 112 ? 2.550 1.446 0.304 1.00 94.31 112 ASP A N 1
ATOM 899 C CA . ASP A 1 112 ? 3.672 0.611 -0.125 1.00 94.31 112 ASP A CA 1
ATOM 900 C C . ASP A 1 112 ? 3.507 0.081 -1.560 1.00 94.31 112 ASP A C 1
ATOM 902 O O . ASP A 1 112 ? 2.444 0.173 -2.176 1.00 94.31 112 ASP A O 1
ATOM 906 N N . VAL A 1 113 ? 4.561 -0.518 -2.109 1.00 95.12 113 VAL A N 1
ATOM 907 C CA . VAL A 1 113 ? 4.550 -1.218 -3.394 1.00 95.12 113 VAL A CA 1
ATOM 908 C C . VAL A 1 113 ? 5.106 -2.624 -3.225 1.00 95.12 113 VAL A C 1
ATOM 910 O O . VAL A 1 113 ? 6.109 -2.846 -2.559 1.00 95.12 113 VAL A O 1
ATOM 913 N N . HIS A 1 114 ? 4.483 -3.602 -3.879 1.00 93.19 114 HIS A N 1
ATOM 914 C CA . HIS A 1 114 ? 5.026 -4.953 -3.894 1.00 93.19 114 HIS A CA 1
ATOM 915 C C . HIS A 1 114 ? 6.300 -4.975 -4.751 1.00 93.19 114 HIS A C 1
ATOM 917 O O . HIS A 1 114 ? 6.206 -4.878 -5.977 1.00 93.19 114 HIS A O 1
ATOM 923 N N . GLU A 1 115 ? 7.474 -5.102 -4.130 1.00 92.94 115 GLU A N 1
ATOM 924 C CA . GLU A 1 115 ? 8.780 -4.980 -4.805 1.00 92.94 115 GLU A CA 1
ATOM 925 C C . GLU A 1 115 ? 8.931 -5.933 -5.994 1.00 92.94 115 GLU A C 1
ATOM 927 O O . GLU A 1 115 ? 9.370 -5.524 -7.070 1.00 92.94 115 GLU A O 1
ATOM 932 N N . ASP A 1 116 ? 8.484 -7.186 -5.867 1.00 91.88 116 ASP A N 1
ATOM 933 C CA . ASP A 1 116 ? 8.564 -8.122 -6.989 1.00 91.88 116 ASP A CA 1
ATOM 934 C C . ASP A 1 116 ? 7.751 -7.616 -8.181 1.00 91.88 116 ASP A C 1
ATOM 936 O O . ASP A 1 116 ? 8.186 -7.762 -9.315 1.00 91.88 116 ASP A O 1
ATOM 940 N N . SER A 1 117 ? 6.634 -6.917 -7.941 1.00 90.31 117 SER A N 1
ATOM 941 C CA . SER A 1 117 ? 5.790 -6.380 -9.015 1.00 90.31 117 SER A CA 1
ATOM 942 C C . SER A 1 117 ? 6.427 -5.257 -9.822 1.00 90.31 117 SER A C 1
ATOM 944 O O . SER A 1 117 ? 5.947 -4.966 -10.916 1.00 90.31 117 SER A O 1
ATOM 946 N N . LEU A 1 118 ? 7.518 -4.663 -9.332 1.00 90.75 118 LEU A N 1
ATOM 947 C CA . LEU A 1 118 ? 8.328 -3.717 -10.097 1.00 90.75 118 LEU A CA 1
ATOM 948 C C . LEU A 1 118 ? 9.179 -4.416 -11.158 1.00 90.75 118 LEU A C 1
ATOM 950 O O . LEU A 1 118 ? 9.528 -3.802 -12.162 1.00 90.75 118 LEU A O 1
ATOM 954 N N . HIS A 1 119 ? 9.498 -5.695 -10.963 1.00 87.88 119 HIS A N 1
ATOM 955 C CA . HIS A 1 119 ? 10.287 -6.454 -11.915 1.00 87.88 119 HIS A CA 1
ATOM 956 C C . HIS A 1 119 ? 9.422 -6.815 -13.128 1.00 87.88 119 HIS A C 1
ATOM 958 O O . HIS A 1 119 ? 8.308 -7.332 -13.007 1.00 87.88 119 HIS A O 1
ATOM 964 N N . GLU A 1 120 ? 9.946 -6.584 -14.331 1.00 80.06 120 GLU A N 1
ATOM 965 C CA . GLU A 1 120 ? 9.244 -6.926 -15.578 1.00 80.06 120 GLU A CA 1
ATOM 966 C C . GLU A 1 120 ? 8.975 -8.434 -15.709 1.00 80.06 120 GLU A C 1
ATOM 968 O O . GLU A 1 120 ? 7.998 -8.839 -16.332 1.00 80.06 120 GLU A O 1
ATOM 973 N N . GLY A 1 121 ? 9.792 -9.276 -15.065 1.00 78.38 121 GLY A N 1
ATOM 974 C CA . GLY A 1 121 ? 9.569 -10.724 -14.999 1.00 78.38 121 GLY A CA 1
ATOM 975 C C . GLY A 1 121 ? 8.383 -11.141 -14.121 1.00 78.38 121 GLY A C 1
ATOM 976 O O . GLY A 1 121 ? 7.945 -12.288 -14.198 1.00 78.38 121 GLY A O 1
ATOM 977 N N . TRP A 1 122 ? 7.844 -10.236 -13.298 1.00 74.88 122 TRP A N 1
ATOM 978 C CA . TRP A 1 122 ? 6.768 -10.532 -12.358 1.00 74.88 122 TRP A CA 1
ATOM 979 C C . TRP A 1 122 ? 5.432 -9.974 -12.855 1.00 74.88 122 TRP A C 1
ATOM 981 O O . TRP A 1 122 ? 5.036 -8.843 -12.561 1.00 74.88 122 TRP A O 1
ATOM 991 N N . GLY A 1 123 ? 4.728 -10.790 -13.643 1.00 78.06 123 GLY A N 1
ATOM 992 C CA . GLY A 1 123 ? 3.377 -10.508 -14.137 1.00 78.06 123 GLY A CA 1
ATOM 993 C C . GLY A 1 123 ? 3.255 -9.248 -15.008 1.00 78.06 123 GLY A C 1
ATOM 994 O O . GLY A 1 123 ? 4.183 -8.469 -15.181 1.00 78.06 123 GLY A O 1
ATOM 995 N N . SER A 1 124 ? 2.072 -9.004 -15.568 1.00 84.12 124 SER A N 1
ATOM 996 C CA . SER A 1 124 ? 1.799 -7.816 -16.399 1.00 84.12 124 SER A CA 1
ATOM 997 C C . SER A 1 124 ? 1.152 -6.668 -15.608 1.00 84.12 124 SER A C 1
ATOM 999 O O . SER A 1 124 ? 0.383 -5.879 -16.165 1.00 84.12 124 SER A O 1
ATOM 1001 N N . PHE A 1 125 ? 1.366 -6.629 -14.292 1.00 90.38 125 PHE A N 1
ATOM 1002 C CA . PHE A 1 125 ? 0.744 -5.662 -13.394 1.00 90.38 125 PHE A CA 1
ATOM 1003 C C . PHE A 1 125 ? 1.737 -5.138 -12.362 1.00 90.38 125 PHE A C 1
ATOM 1005 O O . PHE A 1 125 ? 2.726 -5.796 -12.038 1.00 90.38 125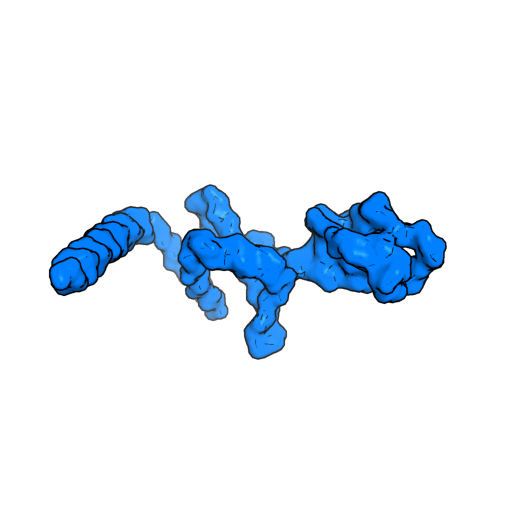 PHE A O 1
ATOM 1012 N N . LEU A 1 126 ? 1.437 -3.948 -11.860 1.00 92.69 126 LEU A N 1
ATOM 1013 C CA . LEU A 1 126 ? 2.067 -3.338 -10.698 1.00 92.69 126 LEU A CA 1
ATOM 1014 C C . LEU A 1 126 ? 1.101 -3.476 -9.524 1.00 92.69 126 LEU A C 1
ATOM 1016 O O . LEU A 1 126 ? -0.098 -3.266 -9.700 1.00 92.69 126 LEU A O 1
ATOM 1020 N N . ARG A 1 127 ? 1.586 -3.857 -8.345 1.00 94.06 127 ARG A N 1
ATOM 1021 C CA . ARG A 1 127 ? 0.742 -4.016 -7.159 1.00 94.06 127 ARG A CA 1
ATOM 1022 C C . ARG A 1 127 ? 1.123 -2.970 -6.115 1.00 94.06 127 ARG A C 1
ATOM 1024 O O . ARG A 1 127 ? 2.261 -2.942 -5.659 1.00 94.06 127 ARG A O 1
ATOM 1031 N N . VAL A 1 128 ? 0.157 -2.132 -5.760 1.00 95.25 128 VAL A N 1
ATOM 1032 C CA . VAL A 1 128 ? 0.312 -0.975 -4.870 1.00 95.25 128 VAL A CA 1
ATOM 1033 C C . VAL A 1 128 ? -0.597 -1.162 -3.661 1.00 95.25 128 VAL A C 1
ATOM 1035 O O . VAL A 1 128 ? -1.726 -1.619 -3.824 1.00 95.25 128 VAL A O 1
ATOM 1038 N N . ARG A 1 129 ? -0.108 -0.849 -2.463 1.00 94.06 129 ARG A N 1
ATOM 1039 C CA . ARG A 1 129 ? -0.892 -0.798 -1.229 1.00 94.06 129 ARG A CA 1
ATOM 1040 C C . ARG A 1 129 ? -1.341 0.642 -1.010 1.00 94.06 129 ARG A C 1
ATOM 1042 O O . ARG A 1 129 ? -0.500 1.545 -0.997 1.00 94.06 129 ARG A O 1
ATOM 1049 N N . VAL A 1 130 ? -2.649 0.819 -0.878 1.00 93.44 130 VAL A N 1
ATOM 1050 C CA . VA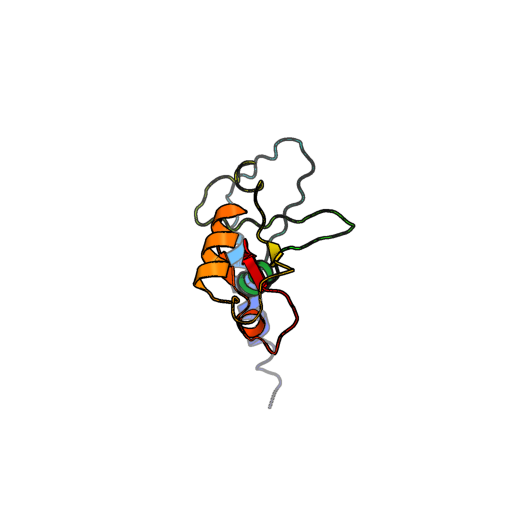L A 1 130 ? -3.326 2.094 -0.598 1.00 93.44 130 VAL A CA 1
ATOM 1051 C C . VAL A 1 130 ? -4.251 1.966 0.598 1.00 93.44 130 VAL A C 1
ATOM 1053 O O . VAL A 1 130 ? -4.545 0.802 0.964 1.00 93.44 130 VAL A O 1
#

Sequence (130 aa):
MESLIGDMSSKIVLSEKERAAHVLTETDLRASSTHSQFFLVARCDKLRLLEGEPWHYNNYLIVLHSPTVLHNVSKEDLNTVQIWVQVHRLPFLSKSRALACKVGEWIGEYIDVHEDSLHEGWGSFLRVRV

pLDDT: mean 70.54, std 22.64, range [28.98, 96.19]

Secondary structure (DSSP, 8-state):
--SSHHHHHHHHHHHHHHHHHHHH--------SS--------TTTHHHHHHTPSEEETTEEEPP---SSSPPPPSGGGS----EEEEE-PPTT---HHHHHHHHHHHS---EE-HHHHSTTS-SEEEEE-

Radius of gyration: 21.96 Å; chains: 1; bounding box: 42×44×60 Å

InterPro domains:
  IPR040256 Uncharacterized protein At4g02000-like [PTHR31286] (36-130)

Foldseek 3Di:
DPPPVVVVVVVVVVVVVVVVVVVPPDDPPPDDPDPDDDDDDDPVCVVVVLVPPFDDDPNHTDFDADDPDSDDCDVVRRPDTKDKDKAADDPQLRQDVVVLCVVCVVVDHFDDWDVLQSDSVRDRITITID

Organism: Cannabis sativa (NCBI:txid3483)